Protein AF-A0A7S3I8J3-F1 (afdb_monomer_lite)

Secondary structure (DSSP, 8-state):
-EEE-SSEEEEEPPPEE--GGGT--S---S---HHHHHHHEEPEEEEEEES-TTSS---EEEEE-TT--EEEEEE-SSEEEEEETTSEEEEEETTS-EEEEEE-

Structure (mmCIF, N/CA/C/O backbone):
data_AF-A0A7S3I8J3-F1
#
_entry.id   AF-A0A7S3I8J3-F1
#
loop_
_atom_site.group_PDB
_atom_site.id
_atom_site.type_symbol
_atom_site.label_atom_id
_atom_site.label_alt_id
_atom_site.label_comp_id
_atom_site.label_asym_id
_atom_site.label_entity_id
_atom_site.label_seq_id
_atom_site.pdbx_PDB_ins_code
_atom_site.Cartn_x
_atom_site.Cartn_y
_atom_site.Cartn_z
_atom_site.occupancy
_atom_site.B_iso_or_equiv
_atom_site.auth_seq_id
_atom_site.auth_comp_id
_atom_site.auth_asym_id
_atom_site.auth_atom_id
_atom_site.pdbx_PDB_model_num
ATOM 1 N N . MET A 1 1 ? 3.974 -4.056 10.530 1.00 94.19 1 MET A N 1
ATOM 2 C CA . MET A 1 1 ? 3.985 -5.219 9.612 1.00 94.19 1 MET A CA 1
ATOM 3 C C . MET A 1 1 ? 4.994 -4.984 8.504 1.00 94.19 1 MET A C 1
ATOM 5 O O . MET A 1 1 ? 5.281 -3.829 8.202 1.00 94.19 1 MET A O 1
ATOM 9 N N . ALA A 1 2 ? 5.528 -6.052 7.912 1.00 96.44 2 ALA A N 1
ATOM 10 C CA . ALA A 1 2 ? 6.466 -5.957 6.799 1.00 96.44 2 ALA A CA 1
ATOM 11 C C . ALA A 1 2 ? 6.291 -7.134 5.830 1.00 96.44 2 ALA A C 1
ATOM 13 O O . ALA A 1 2 ? 6.044 -8.258 6.262 1.00 96.44 2 ALA A O 1
ATOM 14 N N . ALA A 1 3 ? 6.463 -6.874 4.538 1.00 97.00 3 ALA A N 1
ATOM 15 C CA . ALA A 1 3 ? 6.550 -7.869 3.477 1.00 97.00 3 ALA A CA 1
ATOM 16 C C . ALA A 1 3 ? 7.665 -7.459 2.505 1.00 97.00 3 ALA A C 1
ATOM 18 O O . ALA A 1 3 ? 7.905 -6.272 2.298 1.00 97.00 3 ALA A O 1
ATOM 19 N N . LEU A 1 4 ? 8.385 -8.419 1.928 1.00 95.44 4 LEU A N 1
ATOM 20 C CA . LEU A 1 4 ? 9.568 -8.138 1.111 1.00 95.44 4 LEU A CA 1
ATOM 21 C C . LEU A 1 4 ? 9.638 -9.034 -0.119 1.00 95.44 4 LEU A C 1
ATOM 23 O O . LEU A 1 4 ? 9.174 -10.173 -0.108 1.00 95.44 4 LEU A O 1
ATOM 27 N N . ASN A 1 5 ? 10.260 -8.514 -1.169 1.00 92.56 5 ASN A N 1
ATOM 28 C CA . ASN A 1 5 ? 10.638 -9.270 -2.354 1.00 92.56 5 ASN A CA 1
ATOM 29 C C . ASN A 1 5 ? 12.045 -8.846 -2.816 1.00 92.56 5 ASN A C 1
ATOM 31 O O . ASN A 1 5 ? 12.755 -8.118 -2.132 1.00 92.56 5 ASN A O 1
ATOM 35 N N . TYR A 1 6 ? 12.455 -9.281 -4.005 1.00 90.69 6 TYR A N 1
ATOM 36 C CA . TYR A 1 6 ? 13.760 -8.931 -4.573 1.00 90.69 6 TYR A CA 1
ATOM 37 C C . TYR A 1 6 ? 13.881 -7.464 -5.044 1.00 90.69 6 TYR A C 1
ATOM 39 O O . TYR A 1 6 ? 14.981 -7.024 -5.371 1.00 90.69 6 TYR A O 1
ATOM 47 N N . ASN A 1 7 ? 12.778 -6.710 -5.128 1.00 90.25 7 ASN A N 1
ATOM 48 C CA . ASN A 1 7 ? 12.766 -5.307 -5.556 1.00 90.25 7 ASN A CA 1
ATOM 49 C C . ASN A 1 7 ? 12.781 -4.317 -4.381 1.00 90.25 7 ASN A C 1
ATOM 51 O O . ASN A 1 7 ? 13.272 -3.199 -4.549 1.00 90.25 7 ASN A O 1
ATOM 55 N N . GLY A 1 8 ? 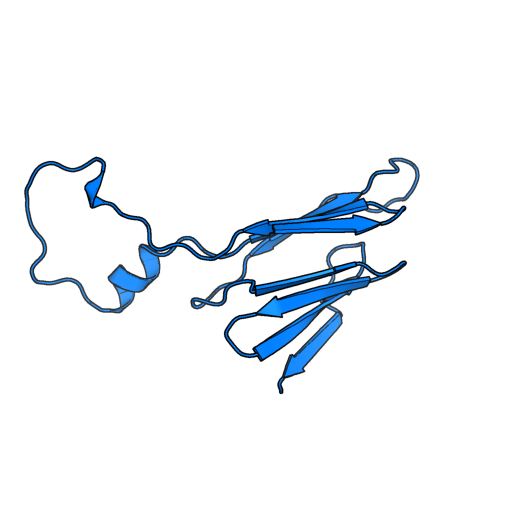12.246 -4.696 -3.221 1.00 93.38 8 GLY A N 1
ATOM 56 C CA . GLY A 1 8 ? 12.144 -3.814 -2.066 1.00 93.38 8 GLY A CA 1
ATOM 57 C C . GLY A 1 8 ? 11.381 -4.419 -0.894 1.00 93.38 8 GLY A C 1
ATOM 58 O O . GLY A 1 8 ? 11.009 -5.596 -0.888 1.00 93.38 8 GLY A O 1
ATOM 59 N N . VAL A 1 9 ? 11.140 -3.570 0.101 1.00 95.88 9 VAL A N 1
ATOM 60 C CA . VAL A 1 9 ? 10.368 -3.880 1.303 1.00 95.88 9 VAL A CA 1
ATOM 61 C C . VAL A 1 9 ? 9.157 -2.957 1.401 1.00 95.88 9 VAL A C 1
ATOM 63 O O . VAL A 1 9 ? 9.267 -1.748 1.214 1.00 95.88 9 VAL A O 1
ATOM 66 N N . LEU A 1 10 ? 8.003 -3.542 1.705 1.00 97.50 10 LEU A N 1
ATOM 67 C CA . LEU A 1 10 ? 6.767 -2.855 2.048 1.00 97.50 10 LEU A CA 1
ATOM 68 C C . LEU A 1 10 ? 6.563 -2.957 3.559 1.00 97.50 10 LEU A C 1
ATOM 70 O O . LEU A 1 10 ? 6.531 -4.050 4.123 1.00 97.50 10 LEU A O 1
ATOM 74 N N . LEU A 1 11 ? 6.427 -1.816 4.212 1.00 97.56 11 LEU A N 1
ATOM 75 C CA . LEU A 1 11 ? 6.198 -1.662 5.639 1.00 97.56 11 LEU A CA 1
ATOM 76 C C . LEU A 1 11 ? 4.807 -1.070 5.843 1.00 97.56 11 LEU A C 1
ATOM 78 O O . LEU A 1 11 ? 4.361 -0.251 5.044 1.00 97.56 11 LEU A O 1
ATOM 82 N N . ALA A 1 12 ? 4.131 -1.458 6.920 1.00 96.56 12 ALA A N 1
ATOM 83 C CA . ALA A 1 12 ? 2.931 -0.755 7.352 1.00 96.56 12 ALA A CA 1
ATOM 84 C C . ALA A 1 12 ? 2.772 -0.741 8.873 1.00 96.56 12 ALA A C 1
ATOM 86 O O . ALA A 1 12 ? 3.100 -1.728 9.544 1.00 96.56 12 ALA A O 1
ATOM 87 N N . SER A 1 13 ? 2.247 0.357 9.410 1.00 93.81 13 SER A N 1
ATOM 88 C CA . SER A 1 13 ? 1.796 0.470 10.800 1.00 93.81 13 SER A CA 1
ATOM 89 C C . SER A 1 13 ? 0.298 0.212 10.882 1.00 93.81 13 SER A C 1
ATOM 91 O O . SER A 1 13 ? -0.434 0.592 9.975 1.00 93.81 13 SER A O 1
ATOM 93 N N . GLN A 1 14 ? -0.176 -0.414 11.955 1.00 90.44 14 GLN A N 1
ATOM 94 C CA . GLN A 1 14 ? -1.611 -0.414 12.248 1.00 90.44 14 GLN A CA 1
ATOM 95 C C . GLN A 1 14 ? -2.007 0.945 12.826 1.00 90.44 14 GLN A C 1
ATOM 97 O O . GLN A 1 14 ? -1.164 1.647 13.389 1.00 90.44 14 GLN A O 1
ATOM 102 N N . ALA A 1 15 ? -3.267 1.331 12.642 1.00 84.44 15 ALA A N 1
ATOM 103 C CA . ALA A 1 15 ? -3.831 2.456 13.365 1.00 84.44 15 ALA A CA 1
ATOM 104 C C . ALA A 1 15 ? -3.943 2.065 14.843 1.00 84.44 15 ALA A C 1
ATOM 106 O O . ALA A 1 15 ? -4.557 1.051 15.171 1.00 84.44 15 ALA A O 1
ATOM 107 N N . GLU A 1 16 ? -3.334 2.856 15.718 1.00 75.69 16 GLU A N 1
ATOM 108 C CA . GLU A 1 16 ? -3.401 2.666 17.166 1.00 75.69 16 GLU A CA 1
ATOM 109 C C . GLU A 1 16 ? -4.095 3.873 17.796 1.00 75.69 16 GLU A C 1
ATOM 111 O O . GLU A 1 16 ? -3.865 5.027 17.408 1.00 75.69 16 GLU A O 1
ATOM 116 N N . GLU A 1 17 ? -4.949 3.606 18.783 1.00 66.06 17 GLU A N 1
ATOM 117 C CA . GLU A 1 17 ? -5.431 4.646 19.684 1.00 66.06 17 GLU A CA 1
ATOM 118 C C . GLU A 1 17 ? -4.240 5.171 20.480 1.00 66.06 17 GLU A C 1
ATOM 120 O O . GLU A 1 17 ? -3.480 4.414 21.089 1.00 66.06 17 GLU A O 1
ATOM 125 N N . LYS A 1 18 ? -4.021 6.485 20.426 1.00 60.03 18 LYS A N 1
ATOM 126 C CA . LYS A 1 18 ? -3.008 7.126 21.249 1.00 60.03 18 LYS A CA 1
ATOM 127 C C . LYS A 1 18 ? -3.487 7.020 22.700 1.00 60.03 18 LYS A C 1
ATOM 129 O O . LYS A 1 18 ? -4.383 7.754 23.097 1.00 60.03 18 LYS A O 1
ATOM 134 N N . ASN A 1 19 ? -2.915 6.092 23.465 1.00 55.69 19 ASN A N 1
ATOM 135 C CA . ASN A 1 19 ? -3.079 6.055 24.918 1.00 55.69 19 ASN A CA 1
ATOM 136 C C . ASN A 1 19 ? -2.407 7.305 25.501 1.00 55.69 19 ASN A C 1
ATOM 138 O O . ASN A 1 19 ? -1.185 7.342 25.651 1.00 55.69 19 ASN A O 1
ATOM 142 N N . GLU A 1 20 ? -3.195 8.349 25.757 1.00 53.62 20 GLU A N 1
ATOM 143 C CA . GLU A 1 20 ? -2.724 9.595 26.380 1.00 53.62 20 GLU A CA 1
ATOM 144 C C . GLU A 1 20 ? -2.459 9.415 27.891 1.00 53.62 20 GLU A C 1
ATOM 146 O O . GLU A 1 20 ? -1.682 10.166 28.473 1.00 53.62 20 GLU A O 1
ATOM 151 N N . ASP A 1 21 ? -2.933 8.311 28.478 1.00 56.19 21 ASP A N 1
ATOM 152 C CA . ASP A 1 21 ? -2.805 7.960 29.902 1.00 56.19 21 ASP A CA 1
ATOM 153 C C . ASP A 1 21 ? -1.377 7.606 30.371 1.00 56.19 21 ASP A C 1
ATOM 155 O O . ASP A 1 21 ? -1.173 7.281 31.539 1.00 56.19 21 ASP A O 1
ATOM 159 N N . GLN A 1 22 ? -0.366 7.606 29.492 1.00 49.03 22 GLN A N 1
ATOM 160 C CA . GLN A 1 22 ? 1.023 7.353 29.914 1.00 49.03 22 GLN A CA 1
ATOM 161 C C . GLN A 1 22 ? 1.800 8.622 30.285 1.00 49.03 22 GLN A C 1
ATOM 163 O O . GLN A 1 22 ? 2.904 8.492 30.817 1.00 49.03 22 GLN A O 1
ATOM 168 N N . TYR A 1 23 ? 1.266 9.823 30.016 1.00 56.81 23 TYR A N 1
ATOM 169 C CA . TYR A 1 23 ? 2.029 11.067 30.193 1.00 56.81 23 TYR A CA 1
ATOM 170 C C . TYR A 1 23 ? 1.260 12.288 30.724 1.00 56.81 23 TYR A C 1
ATOM 172 O O . TYR A 1 23 ? 1.901 13.323 30.902 1.00 56.81 23 TYR A O 1
ATOM 180 N N . GLU A 1 24 ? -0.039 12.205 31.020 1.00 51.09 24 GLU A N 1
ATOM 181 C CA . GLU A 1 24 ? -0.771 13.321 31.639 1.00 51.09 24 GLU A CA 1
ATOM 182 C C . GLU A 1 24 ? -1.368 12.895 32.989 1.00 51.09 24 GLU A C 1
ATOM 184 O O . GLU A 1 24 ? -2.302 12.099 33.056 1.00 51.09 24 GLU A O 1
ATOM 189 N N . ASP A 1 25 ? -0.756 13.409 34.063 1.00 50.75 25 ASP A N 1
ATOM 190 C CA . ASP A 1 25 ? -1.400 13.579 35.364 1.00 50.75 25 ASP A CA 1
ATOM 191 C C . ASP A 1 25 ? -2.674 14.423 35.166 1.00 50.75 25 ASP A C 1
ATOM 193 O O . ASP A 1 25 ? -2.615 15.460 34.506 1.00 50.75 25 ASP A O 1
ATOM 197 N N . ASP A 1 26 ? -3.787 13.939 35.723 1.00 60.03 26 ASP A N 1
ATOM 198 C CA . ASP A 1 26 ? -5.040 14.623 36.068 1.00 60.03 26 ASP A CA 1
ATOM 199 C C . ASP A 1 26 ? -5.252 16.041 35.488 1.00 60.03 26 ASP A C 1
ATOM 201 O O . ASP A 1 26 ? -4.639 16.996 35.957 1.00 60.03 26 ASP A O 1
ATOM 205 N N . ASP A 1 27 ? -6.182 16.199 34.530 1.00 52.97 27 ASP A N 1
ATOM 206 C CA . ASP A 1 27 ? -7.328 17.124 34.652 1.00 52.97 27 ASP A CA 1
ATOM 207 C C . ASP A 1 27 ? -8.088 17.339 33.318 1.00 52.97 27 ASP A C 1
ATOM 209 O O . ASP A 1 27 ? -7.567 17.898 32.356 1.00 52.97 27 ASP A O 1
ATOM 213 N N . ILE A 1 28 ? -9.394 17.020 33.354 1.00 54.28 28 ILE A N 1
ATOM 214 C CA . ILE A 1 28 ? -10.489 17.460 32.455 1.00 54.28 28 ILE A CA 1
ATOM 215 C C . ILE A 1 28 ? -10.590 16.753 31.097 1.00 54.28 28 ILE A C 1
ATOM 217 O O . ILE A 1 28 ? -9.790 17.051 30.225 1.00 54.28 28 ILE A O 1
ATOM 221 N N . VAL A 1 29 ? -11.684 15.994 30.866 1.00 52.91 29 VAL A N 1
ATOM 222 C CA . VAL A 1 29 ? -12.587 16.157 29.692 1.00 52.91 29 VAL A CA 1
ATOM 223 C C . VAL A 1 29 ? -13.816 15.215 29.741 1.00 52.91 29 VAL A C 1
ATOM 225 O O . VAL A 1 29 ? -13.849 14.174 29.093 1.00 52.91 29 VAL A O 1
ATOM 228 N N . ASP A 1 30 ? -14.873 15.624 30.450 1.00 54.66 30 ASP A N 1
ATOM 229 C CA . ASP A 1 30 ? -16.222 15.012 30.373 1.00 54.66 30 ASP A CA 1
ATOM 230 C C . ASP A 1 30 ? -17.062 15.543 29.176 1.00 54.66 30 ASP A C 1
ATOM 232 O O . ASP A 1 30 ? -18.270 15.326 29.115 1.00 54.66 30 ASP A O 1
ATOM 236 N N . ASP A 1 31 ? -16.451 16.247 28.211 1.00 61.12 31 ASP A N 1
ATOM 237 C CA . ASP A 1 31 ? -17.152 16.870 27.069 1.00 61.12 31 ASP A CA 1
ATOM 238 C C . ASP A 1 31 ? -16.313 16.835 25.772 1.00 61.12 31 ASP A C 1
ATOM 240 O O . ASP A 1 31 ? -15.991 17.864 25.178 1.00 61.12 31 ASP A O 1
ATOM 244 N N . MET A 1 32 ? -15.873 15.642 25.351 1.00 57.50 32 MET A N 1
ATOM 245 C CA . MET A 1 32 ? -15.228 15.454 24.042 1.00 57.50 32 MET A CA 1
ATOM 246 C C . MET A 1 32 ? -16.225 14.935 23.009 1.00 57.50 32 MET A C 1
ATOM 248 O O . MET A 1 32 ? -16.808 13.864 23.167 1.00 57.50 32 MET A O 1
ATOM 252 N N . ASN A 1 33 ? -16.378 15.684 21.918 1.00 63.69 33 ASN A N 1
ATOM 253 C CA . ASN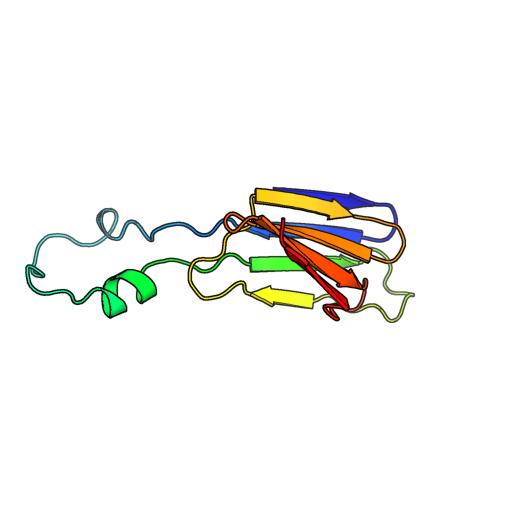 A 1 33 ? -17.170 15.266 20.764 1.00 63.69 33 ASN A CA 1
ATOM 254 C C . ASN A 1 33 ? -16.474 14.117 20.009 1.00 63.69 33 ASN A C 1
ATOM 256 O O . ASN A 1 33 ? -15.244 14.027 19.996 1.00 63.69 33 ASN A O 1
ATOM 260 N N . GLU A 1 34 ? -17.250 13.270 19.322 1.00 60.34 34 GLU A N 1
ATOM 261 C CA . GLU A 1 34 ? -16.741 12.123 18.540 1.00 60.34 34 GLU A CA 1
ATOM 262 C C . GLU A 1 34 ? -15.627 12.515 17.544 1.00 60.34 34 GLU A C 1
ATOM 264 O O . GLU A 1 34 ? -14.668 11.764 17.348 1.00 60.34 34 GLU A O 1
ATOM 269 N N . ASP A 1 35 ? -15.696 13.723 16.975 1.00 62.09 35 ASP A N 1
ATOM 270 C CA . ASP A 1 35 ? -14.688 14.270 16.056 1.00 62.09 35 ASP A CA 1
ATOM 271 C C . ASP A 1 35 ? -13.303 14.461 16.704 1.00 62.09 35 ASP A C 1
ATOM 273 O O . ASP A 1 35 ? -12.274 14.285 16.045 1.00 62.09 35 ASP A O 1
ATOM 277 N N . ASP A 1 36 ? -13.246 14.799 17.994 1.00 63.72 36 ASP A N 1
ATOM 278 C CA . ASP A 1 36 ? -11.980 14.962 18.716 1.00 63.72 36 ASP A CA 1
ATOM 279 C C . ASP A 1 36 ? -11.394 13.607 19.142 1.00 63.72 36 ASP A C 1
ATOM 281 O O . ASP A 1 36 ? -10.171 13.441 19.151 1.00 63.72 36 ASP A O 1
ATOM 285 N N . MET A 1 37 ? -12.240 12.592 19.355 1.00 59.25 37 MET A N 1
ATOM 286 C CA . MET A 1 37 ? -11.802 11.201 19.520 1.00 59.25 37 MET A CA 1
ATOM 287 C C . MET A 1 37 ? -11.100 10.662 18.264 1.00 59.25 37 MET A C 1
ATOM 289 O O . MET A 1 37 ? -10.055 10.015 18.366 1.00 59.25 37 MET A O 1
ATOM 293 N N . PHE A 1 38 ? -11.619 10.953 17.066 1.00 57.50 38 PHE A N 1
ATOM 294 C CA . PHE A 1 38 ? -10.990 10.528 15.809 1.00 57.50 38 PHE A CA 1
ATOM 295 C C . PHE A 1 38 ? -9.607 11.156 15.583 1.00 57.50 38 PHE A C 1
ATOM 297 O O . PHE A 1 38 ? -8.729 10.492 15.032 1.00 57.50 38 PHE A O 1
ATOM 304 N N . LYS A 1 39 ? -9.366 12.387 16.059 1.00 60.78 39 LYS A N 1
ATOM 305 C CA . LYS A 1 39 ? -8.040 13.035 15.988 1.00 60.78 39 LYS A CA 1
ATOM 306 C C . LYS A 1 39 ? -6.988 12.375 16.881 1.00 60.78 39 LYS A C 1
ATOM 308 O O . LYS A 1 39 ? -5.796 12.518 16.611 1.00 60.78 39 LYS A O 1
ATOM 313 N N . ARG A 1 40 ? -7.396 11.662 17.938 1.00 62.09 40 ARG A N 1
ATOM 314 C CA . ARG A 1 40 ? -6.469 10.952 18.835 1.00 62.09 40 ARG A CA 1
ATOM 315 C C . ARG A 1 40 ? -5.951 9.642 18.239 1.00 62.09 40 ARG A C 1
ATOM 317 O O . ARG A 1 40 ? -4.933 9.132 18.696 1.00 62.09 40 ARG A O 1
ATOM 324 N N . ARG A 1 41 ? -6.594 9.080 17.212 1.00 66.44 41 ARG A N 1
ATOM 325 C CA . ARG A 1 41 ? -6.107 7.857 16.554 1.00 66.44 41 ARG A CA 1
ATOM 326 C C . ARG A 1 41 ? -4.945 8.182 15.621 1.00 66.44 41 ARG A C 1
ATOM 328 O O . ARG A 1 41 ? -5.061 9.035 14.746 1.00 66.44 41 ARG A O 1
ATOM 335 N N . LYS A 1 42 ? -3.819 7.480 15.778 1.00 77.75 42 LYS A N 1
ATOM 336 C CA . LYS A 1 42 ? -2.747 7.545 14.779 1.00 77.75 42 LYS A CA 1
ATOM 337 C C . LYS A 1 42 ? -3.212 6.810 13.531 1.00 77.75 42 LYS A C 1
ATOM 339 O O . LYS A 1 42 ? -3.595 5.646 13.610 1.00 77.75 42 LYS A O 1
ATOM 344 N N . ASN A 1 43 ? -3.133 7.479 12.388 1.00 87.06 43 ASN A N 1
ATOM 345 C CA . ASN A 1 43 ? -3.445 6.868 11.106 1.00 87.06 43 ASN A CA 1
ATOM 346 C C . ASN A 1 43 ? -2.478 5.722 10.784 1.00 87.06 43 ASN A C 1
ATOM 348 O O . ASN A 1 43 ? -1.288 5.737 11.130 1.00 87.06 43 ASN A O 1
ATOM 352 N N . SER A 1 44 ? -3.000 4.725 10.080 1.00 91.94 44 SER A N 1
ATOM 353 C CA . SER A 1 44 ? -2.203 3.625 9.560 1.00 91.94 44 SER A CA 1
ATOM 354 C C . SER A 1 44 ? -1.396 4.111 8.357 1.00 91.94 44 SER A C 1
ATOM 356 O O . SER A 1 44 ? -1.927 4.746 7.450 1.00 91.94 44 SER A O 1
ATOM 358 N N . ASN A 1 45 ? -0.091 3.850 8.352 1.00 94.88 45 ASN A N 1
ATOM 359 C CA . ASN A 1 45 ? 0.817 4.314 7.307 1.00 94.88 45 ASN A CA 1
ATOM 360 C C . ASN A 1 45 ? 1.422 3.123 6.573 1.00 94.88 45 ASN A C 1
ATOM 362 O O . ASN A 1 45 ? 1.799 2.137 7.199 1.00 94.88 45 ASN A O 1
ATOM 366 N N . ILE A 1 46 ? 1.551 3.238 5.255 1.00 97.00 46 ILE A N 1
ATOM 367 C CA . ILE A 1 46 ? 2.179 2.265 4.360 1.00 97.00 46 ILE A CA 1
ATOM 368 C C . ILE A 1 46 ? 3.420 2.921 3.763 1.00 97.00 46 ILE A C 1
ATOM 370 O O . ILE A 1 46 ? 3.343 4.044 3.281 1.00 97.00 46 ILE A O 1
ATOM 374 N N . GLN A 1 47 ? 4.551 2.230 3.746 1.00 97.12 47 GLN A N 1
ATOM 375 C CA . GLN A 1 47 ? 5.806 2.734 3.196 1.00 97.12 47 GLN A CA 1
ATOM 376 C C . GLN A 1 47 ? 6.457 1.662 2.334 1.00 97.12 47 GLN A C 1
ATOM 378 O O . GLN A 1 47 ? 6.598 0.518 2.758 1.00 97.12 47 GLN A O 1
ATOM 383 N N . TYR A 1 48 ? 6.896 2.024 1.136 1.00 96.12 48 TYR A N 1
ATOM 384 C CA . TYR A 1 48 ? 7.664 1.131 0.278 1.00 96.12 48 TYR A CA 1
ATOM 385 C C . TYR A 1 48 ? 9.064 1.682 0.069 1.00 96.12 48 TYR A C 1
ATOM 387 O O . TYR A 1 48 ? 9.234 2.799 -0.423 1.00 96.12 48 TYR A O 1
ATOM 395 N N . LYS A 1 49 ? 10.063 0.861 0.388 1.00 95.12 49 LYS A N 1
ATOM 396 C CA . LYS A 1 49 ? 11.475 1.178 0.217 1.00 95.12 49 LYS A CA 1
ATOM 397 C C . LYS A 1 49 ? 12.113 0.229 -0.804 1.00 95.12 49 LYS A C 1
ATOM 399 O O . LYS A 1 49 ? 12.251 -0.966 -0.520 1.00 95.12 49 LYS A O 1
ATOM 404 N N . PRO A 1 50 ? 12.516 0.721 -1.987 1.00 93.38 50 PRO A N 1
ATOM 405 C CA . PRO A 1 50 ? 13.224 -0.089 -2.972 1.00 93.38 50 PRO A CA 1
ATOM 406 C C . PRO A 1 50 ? 14.650 -0.417 -2.503 1.00 93.38 50 PRO A C 1
ATOM 408 O O . PRO A 1 50 ? 15.281 0.371 -1.801 1.00 93.38 50 PRO A O 1
ATOM 411 N N . PHE A 1 51 ? 15.177 -1.577 -2.907 1.00 90.88 51 PHE A N 1
ATOM 412 C CA . PHE A 1 51 ? 16.565 -1.970 -2.604 1.00 90.88 51 PHE A CA 1
ATOM 413 C C . PHE A 1 51 ? 17.579 -1.490 -3.639 1.00 90.88 51 PHE A C 1
ATOM 415 O O . PHE A 1 51 ? 18.769 -1.424 -3.347 1.00 90.88 51 PHE A O 1
ATOM 422 N N . ASN A 1 52 ? 17.128 -1.213 -4.861 1.00 81.38 52 ASN A N 1
ATOM 423 C CA . ASN A 1 52 ? 18.014 -0.916 -5.973 1.00 81.38 52 ASN A CA 1
ATOM 424 C C . ASN A 1 52 ? 17.920 0.561 -6.369 1.00 81.38 52 ASN A C 1
ATOM 426 O O . ASN A 1 52 ? 16.895 0.983 -6.896 1.00 81.38 52 ASN A O 1
ATOM 430 N N . GLU A 1 53 ? 19.014 1.297 -6.177 1.00 63.28 53 GLU A N 1
ATOM 431 C CA . GLU A 1 53 ? 19.160 2.711 -6.558 1.00 63.28 53 GLU A CA 1
ATOM 432 C C . GLU A 1 53 ? 19.201 2.930 -8.081 1.00 63.28 53 GLU A C 1
ATOM 434 O O . GLU A 1 53 ? 18.995 4.045 -8.550 1.00 63.28 53 GLU A O 1
ATOM 439 N N . TRP A 1 54 ? 19.439 1.876 -8.872 1.00 62.94 54 TRP A N 1
ATOM 440 C CA . TRP A 1 54 ? 19.536 1.958 -10.337 1.00 62.94 54 TRP A CA 1
ATOM 441 C C . TRP A 1 54 ? 18.180 1.924 -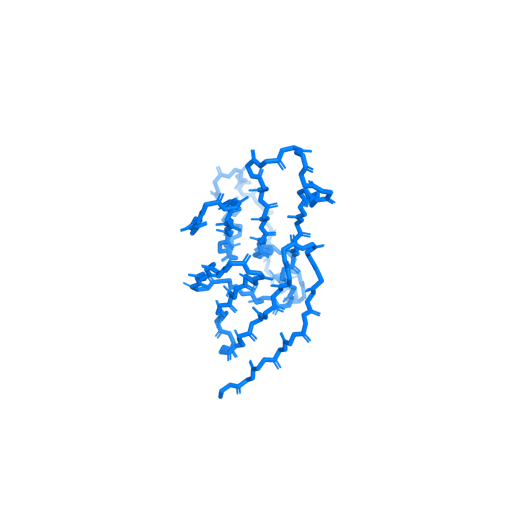11.046 1.00 62.94 54 TRP A C 1
ATOM 443 O O . TRP A 1 54 ? 18.107 2.159 -12.250 1.00 62.94 54 TRP A O 1
ATOM 453 N N . LYS A 1 55 ? 17.105 1.576 -10.332 1.00 68.12 55 LYS A N 1
ATOM 454 C CA . LYS A 1 55 ? 15.742 1.726 -10.844 1.00 68.12 55 LYS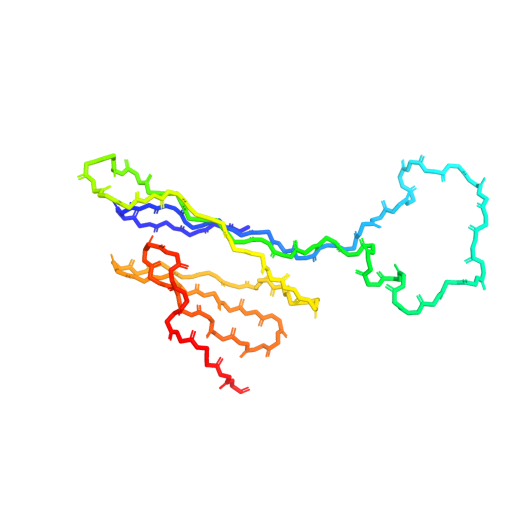 A CA 1
ATOM 455 C C . LYS A 1 55 ? 15.240 3.092 -10.388 1.00 68.12 55 LYS A C 1
ATOM 457 O O . LYS A 1 55 ? 15.331 3.386 -9.204 1.00 68.12 55 LYS A O 1
ATOM 462 N N . ASP A 1 56 ? 14.615 3.864 -11.277 1.00 81.38 56 ASP A N 1
ATOM 463 C CA . ASP A 1 56 ? 14.015 5.185 -10.981 1.00 81.38 56 ASP A CA 1
ATOM 464 C C . ASP A 1 56 ? 12.820 5.140 -9.996 1.00 81.38 56 ASP A C 1
ATOM 466 O O . ASP A 1 56 ? 12.008 6.065 -9.913 1.00 81.38 56 ASP A O 1
ATOM 470 N N . VAL A 1 57 ? 12.672 4.043 -9.255 1.00 85.50 57 VAL A N 1
ATOM 471 C CA . VAL A 1 57 ? 11.649 3.860 -8.237 1.00 85.50 57 VAL A CA 1
ATOM 472 C C . VAL A 1 57 ? 12.122 4.570 -6.979 1.00 85.50 57 VAL A C 1
ATOM 474 O O . VAL A 1 57 ? 13.127 4.192 -6.383 1.00 85.50 57 VAL A O 1
ATOM 477 N N . LYS A 1 58 ? 11.386 5.600 -6.568 1.00 89.75 58 LYS A N 1
ATOM 478 C CA . LYS A 1 58 ? 11.635 6.301 -5.309 1.00 89.75 58 LYS A CA 1
ATOM 479 C C . LYS A 1 58 ? 10.883 5.636 -4.168 1.00 89.75 58 LYS A C 1
ATOM 481 O O . LYS A 1 58 ? 9.831 5.033 -4.369 1.00 89.75 58 LYS A O 1
ATOM 486 N N . GLU A 1 59 ? 11.438 5.781 -2.974 1.00 93.56 59 GLU A N 1
ATOM 487 C CA . GLU A 1 59 ? 10.712 5.508 -1.741 1.00 93.56 59 GLU A CA 1
ATOM 488 C C . GLU A 1 59 ? 9.446 6.371 -1.675 1.00 93.56 59 GLU A C 1
ATOM 490 O O . GLU A 1 59 ? 9.451 7.533 -2.094 1.00 93.56 59 GLU A O 1
ATOM 495 N N . TRP A 1 60 ? 8.362 5.790 -1.170 1.00 95.50 60 TRP A N 1
ATOM 496 C CA . TRP A 1 60 ? 7.091 6.484 -1.003 1.00 95.50 60 TRP A CA 1
ATOM 497 C C . TRP A 1 60 ? 6.366 6.016 0.254 1.00 95.50 60 TRP A C 1
ATOM 499 O O . TRP A 1 60 ? 6.552 4.888 0.717 1.00 95.50 60 TRP A O 1
ATOM 509 N N . THR A 1 61 ? 5.501 6.894 0.755 1.00 96.75 61 THR A N 1
ATOM 510 C CA . THR A 1 61 ? 4.626 6.651 1.902 1.00 96.75 61 THR A CA 1
ATOM 511 C C . THR A 1 61 ? 3.192 6.999 1.517 1.00 96.75 61 THR A C 1
ATOM 513 O O . THR A 1 61 ? 2.964 7.930 0.743 1.00 96.75 61 THR A O 1
ATOM 516 N N . TYR A 1 62 ? 2.232 6.247 2.041 1.00 96.31 62 TYR A N 1
ATOM 517 C CA . TYR A 1 62 ? 0.803 6.458 1.870 1.00 96.31 62 TYR A CA 1
ATOM 518 C C . TYR A 1 62 ? 0.104 6.332 3.223 1.00 96.31 62 TYR A C 1
ATOM 520 O O . TYR A 1 62 ? 0.272 5.336 3.924 1.00 96.31 62 TYR A O 1
ATOM 528 N N . GLU A 1 63 ? -0.686 7.337 3.577 1.00 94.69 63 GLU A N 1
ATOM 529 C CA . GLU A 1 63 ? -1.444 7.379 4.823 1.00 94.69 63 GLU A CA 1
ATOM 530 C C . GLU A 1 63 ? -2.891 6.934 4.576 1.00 94.69 63 GLU A C 1
ATOM 532 O O . GLU A 1 63 ? -3.562 7.433 3.669 1.00 94.69 63 GLU A O 1
ATOM 537 N N . LEU A 1 64 ? -3.372 5.987 5.380 1.00 93.12 64 LEU A N 1
ATOM 538 C CA . LEU A 1 64 ? -4.769 5.567 5.409 1.00 93.12 64 LEU A CA 1
ATOM 539 C C . LEU A 1 64 ? -5.545 6.470 6.372 1.00 93.12 64 LEU A C 1
ATOM 541 O O . LEU A 1 64 ? -5.192 6.598 7.542 1.00 93.12 64 LEU A O 1
ATOM 545 N N . MET A 1 65 ? -6.600 7.101 5.861 1.00 88.75 65 MET A N 1
ATOM 546 C CA . MET A 1 65 ? -7.426 8.059 6.602 1.00 88.75 65 MET A CA 1
ATOM 547 C C . MET A 1 65 ? -8.725 7.409 7.101 1.00 88.75 65 MET A C 1
ATOM 549 O O . MET A 1 65 ? -9.045 6.271 6.761 1.00 88.75 65 MET A O 1
ATOM 553 N N . ASN A 1 66 ? -9.517 8.158 7.873 1.00 86.69 66 ASN A N 1
ATOM 554 C CA . ASN A 1 66 ? -10.879 7.783 8.284 1.00 86.69 66 ASN A CA 1
ATOM 555 C C . ASN A 1 66 ? -10.951 6.476 9.101 1.00 86.69 66 ASN A C 1
ATOM 557 O O . ASN A 1 66 ? -11.893 5.690 8.975 1.00 86.69 66 ASN A O 1
ATOM 561 N N . GLY A 1 67 ? -9.938 6.228 9.935 1.00 86.44 67 GLY A N 1
ATOM 562 C CA . GLY A 1 67 ? -9.875 5.035 10.785 1.00 86.44 67 GLY A CA 1
ATOM 563 C C . GLY A 1 67 ? -9.587 3.734 10.031 1.00 86.44 67 GLY A C 1
ATOM 564 O O . GLY A 1 67 ? -9.724 2.656 10.607 1.00 86.44 67 GLY A O 1
ATOM 565 N N . GLU A 1 68 ? -9.201 3.814 8.756 1.00 92.19 68 GLU A N 1
ATOM 566 C CA . GLU A 1 68 ? -8.744 2.648 8.012 1.00 92.19 68 GLU A CA 1
ATOM 567 C C . GLU A 1 68 ? -7.358 2.212 8.508 1.00 92.19 68 GLU A C 1
ATOM 569 O O . GLU A 1 68 ? -6.447 3.023 8.688 1.00 92.19 68 GLU A O 1
ATOM 574 N N . SER A 1 69 ? -7.208 0.912 8.738 1.00 94.50 69 SER A N 1
ATOM 575 C CA . SER A 1 69 ? -6.021 0.296 9.317 1.00 94.50 69 SER A CA 1
ATOM 576 C C . SER A 1 69 ? -5.596 -0.916 8.507 1.00 94.50 69 SER A C 1
ATOM 578 O O . SER A 1 69 ? -6.436 -1.721 8.104 1.00 94.50 69 SER A O 1
ATOM 580 N N . VAL A 1 70 ? -4.292 -1.067 8.270 1.00 96.19 70 VAL A N 1
ATOM 581 C CA . VAL A 1 70 ? -3.758 -2.262 7.610 1.00 96.19 70 VAL A CA 1
ATOM 582 C C . VAL A 1 70 ? -3.935 -3.502 8.490 1.00 96.19 70 VAL A C 1
ATOM 584 O O . VAL A 1 70 ? -3.619 -3.496 9.679 1.00 96.19 70 VAL A O 1
ATOM 587 N N . GLU A 1 71 ? -4.338 -4.605 7.869 1.00 96.00 71 GLU A N 1
ATOM 588 C CA . GLU A 1 71 ? -4.392 -5.931 8.492 1.00 96.00 71 GLU A CA 1
ATOM 589 C C . GLU A 1 71 ? -3.427 -6.926 7.845 1.00 96.00 71 GLU A C 1
ATOM 591 O O . GLU A 1 71 ? -2.859 -7.774 8.532 1.00 96.00 71 GLU A O 1
ATOM 596 N N . CYS A 1 72 ? -3.201 -6.824 6.531 1.00 96.00 72 CYS A N 1
ATOM 597 C CA . CYS A 1 72 ? -2.299 -7.723 5.816 1.00 96.00 72 CYS A CA 1
ATOM 598 C C . CYS A 1 72 ? -1.600 -7.030 4.639 1.00 96.00 72 CYS A C 1
ATOM 600 O O . 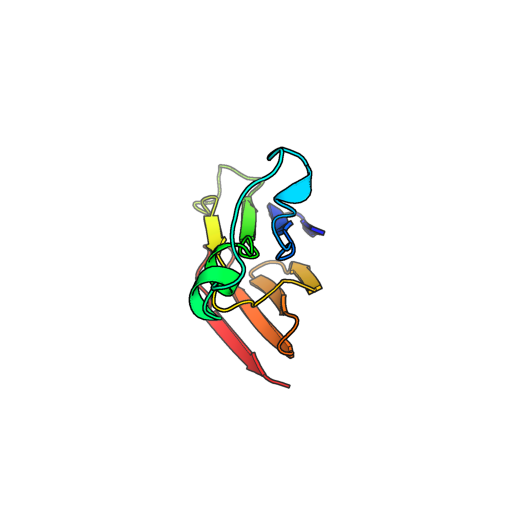CYS A 1 72 ? -2.124 -6.090 4.041 1.00 96.00 72 CYS A O 1
ATOM 602 N N . LEU A 1 73 ? -0.402 -7.515 4.305 1.00 97.62 73 LEU A N 1
ATOM 603 C CA . LEU A 1 73 ? 0.451 -7.005 3.234 1.00 97.62 73 LEU A CA 1
ATOM 604 C C . LEU A 1 73 ? 0.842 -8.132 2.276 1.00 97.62 73 LEU A C 1
ATOM 606 O O . LEU A 1 73 ? 1.168 -9.236 2.708 1.00 97.62 73 LEU A O 1
ATOM 610 N N . ALA A 1 74 ? 0.914 -7.823 0.984 1.00 96.88 74 ALA A N 1
ATOM 611 C CA . ALA A 1 74 ? 1.501 -8.694 -0.027 1.00 96.88 74 ALA A CA 1
ATOM 612 C C . ALA A 1 74 ? 2.319 -7.881 -1.037 1.00 96.88 74 ALA A C 1
ATOM 614 O O . ALA A 1 74 ? 1.951 -6.768 -1.409 1.00 96.88 74 ALA A O 1
ATOM 615 N N . VAL A 1 75 ? 3.434 -8.444 -1.502 1.00 96.31 75 VAL A N 1
ATOM 616 C CA . VAL A 1 75 ? 4.350 -7.773 -2.434 1.00 96.31 75 VAL A CA 1
ATOM 617 C C . VAL A 1 75 ? 4.575 -8.665 -3.651 1.00 96.31 75 VAL A C 1
ATOM 619 O O . VAL A 1 75 ? 5.095 -9.774 -3.536 1.00 96.31 75 VAL A O 1
ATOM 622 N N . GLY A 1 76 ? 4.205 -8.168 -4.828 1.00 94.25 76 GLY A N 1
ATOM 623 C CA . GLY A 1 76 ? 4.467 -8.781 -6.128 1.00 94.25 76 GLY A CA 1
ATOM 624 C C . GLY A 1 76 ? 5.647 -8.133 -6.854 1.00 94.25 76 GLY A C 1
ATOM 625 O O . GLY A 1 76 ? 6.274 -7.197 -6.370 1.00 94.25 76 GLY A O 1
ATOM 626 N N . SER A 1 77 ? 5.981 -8.614 -8.053 1.00 90.81 77 SER A N 1
ATOM 627 C CA . SER A 1 77 ? 7.116 -8.090 -8.835 1.00 90.81 77 SER A CA 1
ATOM 628 C C . SER A 1 77 ? 6.918 -6.646 -9.325 1.00 90.81 77 SER A C 1
ATOM 630 O O . SER A 1 77 ? 7.894 -5.909 -9.468 1.00 90.81 77 SER A O 1
ATOM 632 N N . GLY A 1 78 ? 5.675 -6.223 -9.563 1.00 91.44 78 GLY A N 1
ATOM 633 C CA . GLY A 1 78 ? 5.329 -4.883 -10.060 1.00 91.44 78 GLY A CA 1
ATOM 634 C C . GLY A 1 78 ? 4.251 -4.160 -9.253 1.00 91.44 78 GLY A C 1
ATOM 635 O O . GLY A 1 78 ? 3.827 -3.071 -9.644 1.00 91.44 78 GLY A O 1
ATOM 636 N N . TRP A 1 79 ? 3.785 -4.773 -8.166 1.00 94.88 79 TRP A N 1
ATOM 637 C CA . TRP A 1 79 ? 2.642 -4.310 -7.392 1.00 94.88 79 TRP A CA 1
ATOM 638 C C . TRP A 1 79 ? 2.815 -4.619 -5.904 1.00 94.88 79 TRP A C 1
ATOM 640 O O . TRP A 1 79 ? 3.535 -5.539 -5.525 1.00 94.88 79 TRP A O 1
ATOM 650 N N . ASN A 1 80 ? 2.110 -3.861 -5.076 1.00 96.88 80 ASN A N 1
ATOM 651 C CA . ASN A 1 80 ? 2.043 -3.974 -3.627 1.00 96.88 80 ASN A CA 1
ATOM 652 C C . ASN A 1 80 ? 0.563 -3.971 -3.246 1.00 96.88 80 ASN A C 1
ATOM 654 O O . ASN A 1 80 ? -0.154 -3.064 -3.659 1.00 96.88 80 ASN A O 1
ATOM 658 N N . ALA A 1 81 ? 0.093 -4.971 -2.510 1.00 97.44 81 ALA A N 1
ATOM 659 C CA . ALA A 1 81 ? -1.297 -5.062 -2.082 1.00 97.44 81 ALA A CA 1
ATOM 660 C C . ALA A 1 81 ? -1.407 -4.954 -0.563 1.00 97.44 81 ALA A C 1
ATOM 662 O O . ALA A 1 81 ? -0.564 -5.467 0.178 1.00 97.44 81 ALA A O 1
ATOM 663 N N . VAL A 1 82 ? -2.465 -4.287 -0.122 1.00 97.50 82 VAL A N 1
ATOM 664 C CA . VAL A 1 82 ? -2.753 -4.029 1.285 1.00 97.50 82 VAL A CA 1
ATOM 665 C C . VAL A 1 82 ? -4.212 -4.366 1.544 1.00 97.50 82 VAL A C 1
ATOM 667 O O . VAL A 1 82 ? -5.085 -3.819 0.873 1.00 97.50 82 VAL A O 1
ATOM 670 N N . LEU A 1 83 ? -4.460 -5.262 2.497 1.00 97.19 83 LEU A N 1
ATOM 671 C CA . LEU A 1 83 ? -5.792 -5.537 3.031 1.00 97.19 83 LEU A CA 1
ATOM 672 C C . LEU A 1 83 ? -6.009 -4.679 4.276 1.00 97.19 83 LEU A C 1
ATOM 674 O O . LEU A 1 83 ? -5.117 -4.610 5.130 1.00 97.19 83 LEU A O 1
ATOM 678 N N . THR A 1 84 ? -7.176 -4.053 4.383 1.00 95.94 84 THR A N 1
ATOM 679 C CA . THR A 1 84 ? -7.539 -3.194 5.517 1.00 95.94 84 THR A CA 1
ATOM 680 C C . THR A 1 84 ? -8.734 -3.731 6.299 1.00 95.94 84 THR A C 1
ATOM 682 O O . THR A 1 84 ? -9.490 -4.563 5.800 1.00 95.94 84 THR A O 1
ATOM 685 N N . ASN A 1 85 ? -8.926 -3.213 7.514 1.00 94.25 85 ASN A N 1
ATOM 686 C CA . ASN A 1 85 ? -10.028 -3.546 8.429 1.00 94.25 85 ASN A CA 1
ATOM 687 C C . ASN A 1 85 ? -11.436 -3.251 7.882 1.00 94.25 85 ASN A C 1
ATOM 689 O O . ASN A 1 85 ? -12.428 -3.732 8.424 1.00 94.25 85 ASN A O 1
ATOM 693 N N . TYR A 1 86 ? -11.541 -2.464 6.811 1.00 94.12 86 TYR A N 1
ATOM 694 C CA . TYR A 1 86 ? -12.793 -2.239 6.088 1.00 94.12 86 TYR A CA 1
ATOM 695 C C . TYR A 1 86 ? -12.994 -3.216 4.916 1.00 94.12 86 TYR A C 1
ATOM 697 O O . TYR A 1 86 ? -13.832 -2.966 4.053 1.00 94.12 86 TYR A O 1
ATOM 705 N N . ASN A 1 87 ? -12.232 -4.316 4.863 1.00 94.81 87 ASN A N 1
ATOM 706 C CA . ASN A 1 87 ? -12.217 -5.289 3.764 1.00 94.81 87 ASN A CA 1
ATOM 707 C C . ASN A 1 87 ? -11.896 -4.669 2.394 1.00 94.81 87 ASN A C 1
ATOM 709 O O . ASN A 1 87 ? -12.314 -5.180 1.351 1.00 94.81 87 ASN A O 1
ATOM 713 N N . TYR A 1 88 ? -11.126 -3.577 2.376 1.00 96.00 88 TYR A N 1
ATOM 714 C CA . TYR A 1 88 ? -10.581 -3.045 1.135 1.00 96.00 88 TYR A CA 1
ATOM 715 C C . TYR A 1 88 ? -9.255 -3.715 0.802 1.00 96.00 88 TYR A C 1
ATOM 717 O O . TYR A 1 88 ? -8.356 -3.801 1.639 1.00 96.00 88 TYR A O 1
ATOM 725 N N . ILE A 1 89 ? -9.105 -4.118 -0.459 1.00 97.00 89 ILE A N 1
ATOM 726 C CA . ILE A 1 89 ? -7.817 -4.488 -1.039 1.00 97.00 89 ILE A CA 1
ATOM 727 C C . ILE A 1 89 ? -7.341 -3.315 -1.892 1.00 97.00 89 ILE A C 1
ATOM 729 O O . ILE A 1 89 ? -7.889 -3.026 -2.958 1.00 97.00 89 ILE A O 1
ATOM 733 N N . ARG A 1 90 ? -6.299 -2.633 -1.418 1.00 96.88 90 ARG A N 1
ATOM 734 C CA . ARG A 1 90 ? -5.639 -1.529 -2.120 1.00 96.88 90 ARG A CA 1
ATOM 735 C C . ARG A 1 90 ? -4.429 -2.057 -2.871 1.00 96.88 90 ARG A C 1
ATOM 737 O O . ARG A 1 90 ? -3.531 -2.627 -2.256 1.00 96.88 90 ARG A O 1
ATOM 744 N N . ILE A 1 91 ? -4.386 -1.846 -4.186 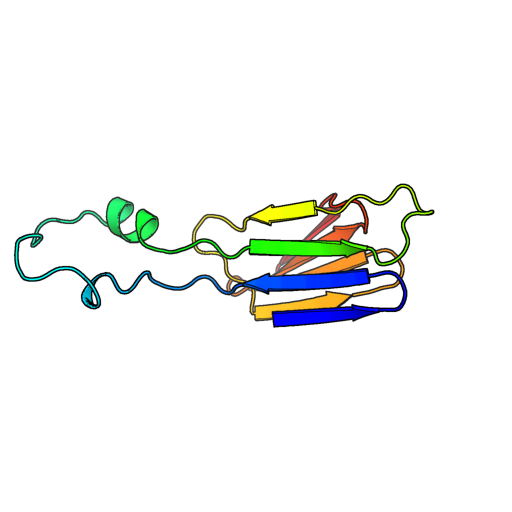1.00 97.56 91 ILE A N 1
ATOM 745 C CA . ILE A 1 91 ? -3.261 -2.253 -5.035 1.00 97.56 91 ILE A CA 1
ATOM 746 C C . ILE A 1 91 ? -2.478 -1.013 -5.454 1.00 97.56 91 ILE A C 1
ATOM 748 O O . ILE A 1 91 ? -2.999 -0.130 -6.132 1.00 97.56 91 ILE A O 1
ATOM 752 N N . PHE A 1 92 ? -1.201 -0.971 -5.102 1.00 97.31 92 PHE A N 1
ATOM 753 C CA . PHE A 1 92 ? -0.247 0.061 -5.480 1.00 97.31 92 PHE A CA 1
ATOM 754 C C . PHE A 1 92 ? 0.757 -0.488 -6.489 1.00 97.31 92 PHE A C 1
ATOM 756 O O . PHE A 1 92 ? 1.188 -1.633 -6.412 1.00 97.31 92 PHE A O 1
ATOM 763 N N . SER A 1 93 ? 1.194 0.345 -7.425 1.00 95.25 93 SER A N 1
ATOM 764 C CA . SER A 1 93 ? 2.414 0.069 -8.191 1.00 95.25 93 SER A CA 1
ATOM 765 C C . SER A 1 93 ? 3.665 0.277 -7.329 1.00 95.25 93 SER A C 1
ATOM 767 O O . SER A 1 93 ? 3.611 0.955 -6.304 1.00 95.25 93 SER A O 1
ATOM 769 N N . ASN A 1 94 ? 4.821 -0.223 -7.772 1.00 93.00 94 ASN A N 1
ATOM 770 C CA . ASN A 1 94 ? 6.100 0.037 -7.087 1.00 93.00 94 ASN A CA 1
ATOM 771 C C . ASN A 1 94 ? 6.441 1.534 -6.972 1.00 93.00 94 ASN A C 1
ATOM 773 O O . ASN A 1 94 ? 7.193 1.906 -6.082 1.00 93.00 94 ASN A O 1
ATOM 777 N N . ASN A 1 95 ? 5.859 2.384 -7.824 1.00 92.62 95 ASN A N 1
ATOM 778 C CA . ASN A 1 95 ? 6.061 3.837 -7.817 1.00 92.62 95 ASN A CA 1
ATOM 779 C C . ASN A 1 95 ? 5.082 4.589 -6.892 1.00 92.62 95 ASN A C 1
ATOM 781 O O . ASN A 1 95 ? 5.005 5.810 -6.964 1.00 92.62 95 ASN A O 1
ATOM 785 N N . GLY A 1 96 ? 4.271 3.884 -6.097 1.00 92.62 96 GLY A N 1
ATOM 786 C CA . GLY A 1 96 ? 3.351 4.496 -5.129 1.00 92.62 96 GLY A CA 1
ATOM 787 C C . GLY A 1 96 ? 2.014 4.954 -5.701 1.00 92.62 96 GLY A C 1
ATOM 788 O O . GLY A 1 96 ? 1.185 5.499 -4.982 1.00 92.62 96 GLY A O 1
ATOM 789 N N . ILE A 1 97 ? 1.748 4.700 -6.986 1.00 95.31 97 ILE A N 1
ATOM 790 C CA . ILE A 1 97 ? 0.433 4.979 -7.581 1.00 95.31 97 ILE A CA 1
ATOM 791 C C . ILE A 1 97 ? -0.551 3.894 -7.138 1.00 95.31 97 ILE A C 1
ATOM 793 O O . ILE A 1 97 ? -0.346 2.733 -7.505 1.00 95.31 97 ILE A O 1
ATOM 797 N N . GLN A 1 98 ? -1.620 4.267 -6.427 1.00 96.19 98 GLN A N 1
ATOM 798 C CA . GLN A 1 98 ? -2.769 3.391 -6.183 1.00 96.19 98 GLN A CA 1
ATOM 799 C C . GLN A 1 98 ? -3.482 3.124 -7.517 1.00 96.19 98 GLN A C 1
ATOM 801 O O . GLN A 1 98 ? -3.976 4.047 -8.163 1.00 96.19 98 GLN A O 1
ATOM 806 N N . LYS A 1 99 ? -3.472 1.869 -7.963 1.00 96.31 99 LYS A N 1
ATOM 807 C CA . LYS A 1 99 ? -4.041 1.424 -9.240 1.00 96.31 99 LYS A CA 1
ATOM 808 C C . LYS A 1 99 ? -5.497 1.020 -9.098 1.00 96.31 99 LYS A C 1
ATOM 810 O O . LYS A 1 99 ? -6.316 1.435 -9.908 1.00 96.31 99 LYS A O 1
ATOM 815 N N . GLU A 1 100 ? -5.796 0.227 -8.078 1.00 95.69 100 GLU A N 1
ATOM 816 C CA . GLU A 1 100 ? -7.115 -0.362 -7.875 1.00 95.69 100 GLU A CA 1
ATOM 817 C C . GLU A 1 100 ? -7.477 -0.357 -6.390 1.00 95.69 100 GLU A C 1
ATOM 819 O O . GLU A 1 100 ? -6.607 -0.411 -5.513 1.00 95.69 100 GLU A O 1
ATOM 824 N N . LEU A 1 101 ? -8.780 -0.276 -6.135 1.00 96.00 101 LEU A N 1
ATOM 825 C CA . LEU A 1 101 ? -9.406 -0.434 -4.831 1.00 96.00 101 LEU A CA 1
ATOM 826 C C . LEU A 1 101 ? -10.535 -1.445 -5.015 1.00 96.00 101 LEU A C 1
ATOM 828 O O . LEU A 1 101 ? -11.510 -1.153 -5.707 1.00 96.00 101 LEU A O 1
ATOM 832 N N . LEU A 1 102 ? -10.377 -2.630 -4.439 1.00 96.00 102 LEU A N 1
ATOM 833 C CA . LEU A 1 102 ? -11.378 -3.690 -4.491 1.00 96.00 102 LEU A CA 1
ATOM 834 C C . LEU A 1 102 ? -12.076 -3.771 -3.133 1.00 96.00 102 LEU A C 1
ATOM 836 O O . LEU A 1 102 ? -11.414 -3.667 -2.100 1.00 96.00 102 LEU A O 1
ATOM 840 N N . CYS A 1 103 ? -13.392 -3.958 -3.138 1.00 91.50 103 CYS A N 1
ATOM 841 C CA . CYS A 1 103 ? -14.185 -4.245 -1.946 1.00 91.50 103 CYS A CA 1
ATOM 842 C C . CYS A 1 103 ? -14.722 -5.677 -2.014 1.00 91.50 103 CYS A C 1
ATOM 844 O O . CYS A 1 103 ? -15.030 -6.175 -3.102 1.00 91.50 103 CYS A O 1
ATOM 846 N N . GLN A 1 104 ? -14.806 -6.325 -0.855 1.00 67.00 104 GLN A N 1
ATOM 847 C CA . GLN A 1 104 ? -15.428 -7.636 -0.683 1.00 67.00 104 GLN A CA 1
ATOM 848 C C . GLN A 1 104 ? -16.740 -7.517 0.088 1.00 67.00 104 GLN A C 1
ATOM 850 O O . GLN A 1 104 ? -16.798 -6.688 1.023 1.00 67.00 104 GLN A O 1
#

Organism: NCBI:txid182087

InterPro domains:
  IPR022100 WDHD1/CFT4, second beta-propeller [PF12341] (1-103)

Foldseek 3Di:
DWDDDQFWIKDKDWWDQQPPVVPDDDDDDPDDDPVVSQVRIDWMKMWIDTPDPPDPADIDMDTDHDNWTFDDWDDDPFWIWTQTPQRWIFIAGSNGDGDDIDHD

pLDDT: mean 83.78, std 16.15, range [49.03, 97.62]

Radius of gyration: 16.91 Å; chains: 1; bounding box: 37×27×47 Å

Sequence (104 aa):
MAALNYNGVLLASQAEEKNEDQYEDDDIVDDMNEDDMFKRRKNSNIQYKPFNEWKDVKEWTYELMNGESVECLAVGSGWNAVLTNYNYIRIFSNNGIQKELLCQ